Protein AF-A0A3Z7YPJ4-F1 (afdb_monomer_lite)

pLDDT: mean 75.41, std 12.66, range [37.34, 90.69]

Secondary structure (DSSP, 8-state):
-----------EEEEEE-S---EE-PPTT-TTTS-GGGTS-EE------EEEEEESPTT-EETTEEEEEEE-SGGGTSPPEEEEEEETTTTEEEEE-SHHHHHHHHHHHHHT--

Radius of gyration: 23.49 Å; chains: 1; bounding box: 68×31×66 Å

Organism: Salmonella enterica I (NCBI:txid59201)

Structure (mmCIF, N/CA/C/O backbone):
data_AF-A0A3Z7YPJ4-F1
#
_entry.id   AF-A0A3Z7YPJ4-F1
#
loop_
_atom_site.group_PDB
_atom_site.id
_atom_site.type_symbol
_atom_site.label_atom_id
_atom_site.label_alt_id
_atom_site.label_comp_id
_atom_site.label_asym_id
_atom_site.label_entity_id
_atom_site.label_seq_id
_atom_site.pdbx_PDB_ins_code
_atom_site.Cartn_x
_atom_site.Cartn_y
_atom_site.Cartn_z
_atom_site.occupancy
_atom_site.B_iso_or_equiv
_atom_site.auth_seq_id
_atom_site.auth_comp_id
_atom_site.auth_asym_id
_atom_site.auth_atom_id
_atom_site.pdbx_PDB_model_num
ATOM 1 N N . MET A 1 1 ? -38.277 8.072 4.740 1.00 38.81 1 MET A N 1
ATOM 2 C CA . MET A 1 1 ? -37.003 7.320 4.822 1.00 38.81 1 MET A CA 1
ATOM 3 C C . MET A 1 1 ? -35.884 8.181 4.244 1.00 38.81 1 MET A C 1
ATOM 5 O O . MET A 1 1 ? -35.863 8.383 3.038 1.00 38.81 1 MET A O 1
ATOM 9 N N . LEU A 1 2 ? -34.998 8.749 5.074 1.00 37.66 2 LEU A N 1
ATOM 10 C CA . LEU A 1 2 ? -33.830 9.485 4.570 1.00 37.66 2 LEU A CA 1
ATOM 11 C C . LEU A 1 2 ? -32.809 8.486 4.014 1.00 37.66 2 LEU A C 1
ATOM 13 O O . LEU A 1 2 ? -32.194 7.735 4.773 1.00 37.66 2 LEU A O 1
ATOM 17 N N . GLN A 1 3 ? -32.608 8.484 2.695 1.00 41.84 3 GLN A N 1
ATOM 18 C CA . GLN A 1 3 ? -31.466 7.799 2.101 1.00 41.84 3 GLN A CA 1
ATOM 19 C C . GLN A 1 3 ? -30.188 8.511 2.554 1.00 41.84 3 GLN A C 1
ATOM 21 O O . GLN A 1 3 ? -29.907 9.643 2.162 1.00 41.84 3 GLN A O 1
ATOM 26 N N . LYS A 1 4 ? -29.416 7.844 3.414 1.00 42.94 4 LYS A N 1
ATOM 27 C CA . LYS A 1 4 ? -28.087 8.287 3.831 1.00 42.94 4 LYS A CA 1
ATOM 28 C C . LYS A 1 4 ? -27.198 8.310 2.584 1.00 42.94 4 LYS A C 1
ATOM 30 O O . LYS A 1 4 ? -26.777 7.253 2.117 1.00 42.94 4 LYS A O 1
ATOM 35 N N . LYS A 1 5 ? -26.953 9.500 2.022 1.00 37.34 5 LYS A N 1
ATOM 36 C CA . LYS A 1 5 ? -26.002 9.719 0.919 1.00 37.34 5 LYS A CA 1
ATOM 37 C C . LYS A 1 5 ? -24.679 9.043 1.302 1.00 37.34 5 LYS A C 1
ATOM 39 O O . LYS A 1 5 ? -24.025 9.456 2.258 1.00 37.34 5 LYS A O 1
ATOM 44 N N . ARG A 1 6 ? -24.311 7.959 0.612 1.00 43.66 6 ARG A N 1
ATOM 45 C CA . ARG A 1 6 ? -22.985 7.345 0.751 1.00 43.66 6 ARG A CA 1
ATOM 46 C C . ARG A 1 6 ? -21.990 8.360 0.201 1.00 43.66 6 ARG A C 1
ATOM 48 O O . ARG A 1 6 ? -22.041 8.658 -0.989 1.00 43.66 6 ARG A O 1
ATOM 55 N N . ASN A 1 7 ? -21.116 8.897 1.052 1.00 51.66 7 ASN A N 1
ATOM 56 C CA . ASN A 1 7 ? -19.973 9.664 0.565 1.00 51.66 7 ASN A CA 1
ATOM 57 C C . ASN A 1 7 ? -19.220 8.792 -0.451 1.00 51.66 7 ASN A C 1
ATOM 59 O O . ASN A 1 7 ? -18.968 7.618 -0.148 1.00 51.66 7 ASN A O 1
ATOM 63 N N . PRO A 1 8 ? -18.904 9.311 -1.650 1.00 53.16 8 PRO A N 1
ATOM 64 C CA . PRO A 1 8 ? -18.125 8.556 -2.612 1.00 53.16 8 PRO A CA 1
ATOM 65 C C . PRO A 1 8 ? -16.801 8.179 -1.950 1.00 53.16 8 PRO A C 1
ATOM 67 O O . PRO A 1 8 ? -16.136 9.008 -1.332 1.00 53.16 8 PRO A O 1
ATOM 70 N N . MET A 1 9 ? -16.465 6.894 -2.021 1.00 58.06 9 MET A N 1
ATOM 71 C CA . MET A 1 9 ? -15.198 6.375 -1.527 1.00 58.06 9 MET A CA 1
ATOM 72 C C . MET A 1 9 ? -14.081 7.095 -2.286 1.00 58.06 9 MET A C 1
ATOM 74 O O . MET A 1 9 ? -13.935 6.908 -3.494 1.00 58.06 9 MET A O 1
ATOM 78 N N . VAL A 1 10 ? -13.354 7.972 -1.591 1.00 62.97 10 VAL A N 1
ATOM 79 C CA . VAL A 1 10 ? -12.254 8.746 -2.170 1.00 62.97 10 VAL A CA 1
ATOM 80 C C . VAL A 1 10 ? -11.163 7.758 -2.561 1.00 62.97 10 VAL A C 1
ATOM 82 O O . VAL A 1 10 ? -10.523 7.166 -1.694 1.00 62.97 10 VAL A O 1
ATOM 85 N N . LYS A 1 11 ? -10.991 7.543 -3.867 1.00 66.69 11 LYS A N 1
ATOM 86 C CA . LYS A 1 11 ? -9.904 6.719 -4.399 1.00 66.69 11 LYS A CA 1
ATOM 87 C C . LYS A 1 11 ? -8.592 7.460 -4.172 1.00 66.69 11 LYS A C 1
ATOM 89 O O . LYS A 1 11 ? -8.478 8.620 -4.566 1.00 66.69 11 LYS A O 1
ATOM 94 N N . LYS A 1 12 ? -7.621 6.797 -3.550 1.00 72.19 12 LYS A N 1
ATOM 95 C CA . LYS A 1 12 ? -6.264 7.325 -3.400 1.00 72.19 12 LYS A CA 1
ATOM 96 C C . LYS A 1 12 ? -5.319 6.507 -4.267 1.00 72.19 12 LYS A C 1
ATOM 98 O O . LYS A 1 12 ? -5.365 5.279 -4.248 1.00 72.19 12 LYS A O 1
ATOM 103 N N . PH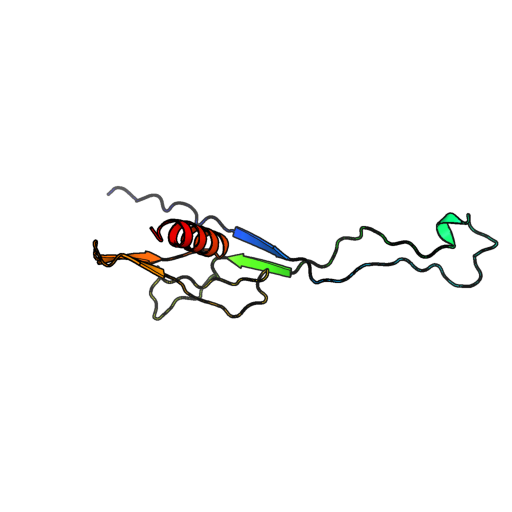E A 1 13 ? -4.491 7.214 -5.025 1.00 73.38 13 PHE A N 1
ATOM 104 C CA . PHE A 1 13 ? -3.407 6.635 -5.802 1.00 73.38 13 PHE A CA 1
ATOM 105 C C . PHE A 1 13 ? -2.095 6.957 -5.104 1.00 73.38 13 PHE A C 1
ATOM 107 O O . PHE A 1 13 ? -1.898 8.094 -4.671 1.00 73.38 13 PHE A O 1
ATOM 114 N N . ASN A 1 14 ? -1.223 5.961 -4.998 1.00 71.06 14 ASN A N 1
ATOM 115 C CA . ASN A 1 14 ? 0.148 6.157 -4.552 1.00 71.06 14 ASN A CA 1
ATOM 116 C C . ASN A 1 14 ? 1.094 5.883 -5.726 1.00 71.06 14 ASN A C 1
ATOM 118 O O . ASN A 1 14 ? 0.939 4.865 -6.404 1.00 71.06 14 ASN A O 1
ATOM 122 N N . PHE A 1 15 ? 2.023 6.808 -5.965 1.00 72.75 15 PHE A N 1
ATOM 123 C CA . PHE A 1 15 ? 2.999 6.755 -7.050 1.00 72.75 15 PHE A CA 1
ATOM 124 C C . PHE A 1 15 ? 4.378 6.532 -6.467 1.00 72.75 15 PHE A C 1
ATOM 126 O O . PHE A 1 15 ? 4.837 7.336 -5.655 1.00 72.75 15 PHE A O 1
ATOM 133 N N . GLU A 1 16 ? 5.055 5.485 -6.925 1.00 75.56 16 GLU A N 1
ATOM 134 C CA . GLU A 1 16 ? 6.381 5.167 -6.419 1.00 75.56 16 GLU A CA 1
ATOM 135 C C . GLU A 1 16 ? 7.416 4.977 -7.506 1.00 75.56 16 GLU A C 1
ATOM 137 O O . GLU A 1 16 ? 7.188 4.340 -8.534 1.00 75.56 16 GLU A O 1
ATOM 142 N N . TYR A 1 17 ? 8.567 5.598 -7.269 1.00 73.88 17 TYR A N 1
ATOM 143 C CA . TYR A 1 17 ? 9.695 5.594 -8.178 1.00 73.88 17 TYR A CA 1
ATOM 144 C C . TYR A 1 17 ? 10.443 4.264 -8.078 1.00 73.88 17 TYR A C 1
ATOM 146 O O . TYR A 1 17 ? 11.001 3.945 -7.029 1.00 73.88 17 TYR A O 1
ATOM 154 N N . CYS A 1 18 ? 10.511 3.503 -9.172 1.00 72.62 18 CYS A N 1
ATOM 155 C CA . CYS A 1 18 ? 11.121 2.166 -9.166 1.00 72.62 18 CYS A CA 1
ATOM 156 C C . CYS A 1 18 ? 12.641 2.151 -9.429 1.00 72.62 18 CYS A C 1
ATOM 158 O O . CYS A 1 18 ? 13.179 1.124 -9.833 1.00 72.62 18 CYS A O 1
ATOM 160 N N . GLY A 1 19 ? 13.356 3.261 -9.214 1.00 70.12 19 GLY A N 1
ATOM 161 C CA . GLY A 1 19 ? 14.827 3.252 -9.167 1.00 70.12 19 GLY A CA 1
ATOM 162 C C . GLY A 1 19 ? 15.564 3.192 -10.510 1.00 70.12 19 GLY A C 1
ATOM 163 O O . GLY A 1 19 ? 16.778 3.012 -10.518 1.00 70.12 19 GLY A O 1
ATOM 164 N N . PHE A 1 20 ? 14.886 3.345 -11.644 1.00 70.75 20 PHE A N 1
ATOM 165 C CA . PHE A 1 20 ? 15.511 3.296 -12.972 1.00 70.75 20 PHE A CA 1
ATOM 166 C C . PHE A 1 20 ? 15.778 4.718 -13.495 1.00 70.75 20 PHE A C 1
ATOM 168 O O . PHE A 1 20 ? 15.019 5.656 -13.265 1.00 70.75 20 PHE A O 1
ATOM 175 N N . SER A 1 21 ? 16.863 4.873 -14.246 1.00 69.31 21 SER A N 1
ATOM 176 C CA . SER A 1 21 ? 17.194 6.110 -14.957 1.00 69.31 21 SER A CA 1
ATOM 177 C C . SER A 1 21 ? 17.247 5.819 -16.448 1.00 69.31 21 SER A C 1
ATOM 179 O O . SER A 1 21 ? 17.796 4.801 -16.871 1.00 69.31 21 SER A O 1
ATOM 181 N N . THR A 1 22 ? 16.637 6.695 -17.245 1.00 69.62 22 THR A N 1
ATOM 182 C CA . THR A 1 22 ? 16.631 6.546 -18.700 1.00 69.62 22 THR A CA 1
ATOM 183 C C . THR A 1 22 ? 17.777 7.358 -19.278 1.00 69.62 22 THR A C 1
ATOM 185 O O . THR A 1 22 ? 17.901 8.556 -19.022 1.00 69.62 22 THR A O 1
ATOM 188 N N . PHE A 1 23 ? 18.615 6.700 -20.072 1.00 73.19 23 PHE A N 1
ATOM 189 C CA . PHE A 1 23 ? 19.682 7.353 -20.814 1.00 73.19 23 PHE A CA 1
ATOM 190 C C . PHE A 1 23 ? 19.422 7.200 -22.303 1.00 73.19 23 PHE A C 1
ATOM 192 O O . PHE A 1 23 ? 19.069 6.114 -22.759 1.00 73.19 23 PHE A O 1
ATOM 199 N N . ILE A 1 24 ? 19.635 8.277 -23.051 1.00 74.69 24 ILE A N 1
ATOM 200 C CA . ILE A 1 24 ? 19.720 8.203 -24.506 1.00 74.69 24 ILE A CA 1
ATOM 201 C C . ILE A 1 24 ? 21.200 8.099 -24.856 1.00 74.69 24 ILE A C 1
ATOM 203 O O . ILE A 1 24 ? 21.989 8.983 -24.511 1.00 74.69 24 ILE A O 1
ATOM 207 N N . THR A 1 25 ? 21.563 7.000 -25.512 1.00 73.69 25 THR A N 1
ATOM 208 C CA . THR A 1 25 ? 22.897 6.790 -26.077 1.00 73.69 25 THR A CA 1
ATOM 209 C C . THR A 1 25 ? 22.784 6.898 -27.599 1.00 73.69 25 THR A C 1
ATOM 211 O O . THR A 1 25 ? 22.022 6.129 -28.190 1.00 73.69 25 THR A O 1
ATOM 214 N N . PRO A 1 26 ? 23.482 7.849 -28.233 1.00 69.75 26 PRO A N 1
ATOM 215 C CA . PRO A 1 26 ? 23.541 7.967 -29.691 1.00 69.75 26 PRO A CA 1
ATOM 216 C C . PRO A 1 26 ? 24.171 6.729 -30.345 1.00 69.75 26 PRO A C 1
ATOM 218 O O . PRO A 1 26 ? 24.917 5.994 -29.699 1.00 69.75 26 PRO A O 1
ATOM 221 N N . VAL A 1 27 ? 23.868 6.493 -31.626 1.00 73.44 27 VAL A N 1
ATOM 222 C CA . VAL A 1 27 ? 24.486 5.408 -32.409 1.00 73.44 27 VAL A CA 1
ATOM 223 C C . VAL A 1 27 ? 25.961 5.735 -32.640 1.00 73.44 27 VAL A C 1
ATOM 225 O O . VAL A 1 27 ? 26.274 6.836 -33.083 1.00 73.44 27 VAL A O 1
ATOM 228 N N . ASP A 1 28 ? 26.852 4.786 -32.359 1.00 69.38 28 ASP A N 1
ATOM 229 C CA . ASP A 1 28 ? 28.296 4.956 -32.552 1.00 69.38 28 ASP A CA 1
ATOM 230 C C . ASP A 1 28 ? 28.635 5.303 -34.020 1.00 69.38 28 ASP A C 1
ATOM 232 O O . ASP A 1 28 ? 28.026 4.772 -34.952 1.00 69.38 28 ASP A O 1
ATOM 236 N N . GLY A 1 29 ? 29.585 6.221 -34.228 1.00 70.50 29 GLY A N 1
ATOM 237 C CA . GLY A 1 29 ? 30.028 6.672 -35.556 1.00 70.50 29 GLY A CA 1
ATOM 238 C C . GLY A 1 29 ? 29.333 7.915 -36.137 1.00 70.50 29 GLY A C 1
ATOM 239 O O . GLY A 1 29 ? 29.661 8.316 -37.254 1.00 70.50 29 GLY A O 1
ATOM 240 N N . VAL A 1 30 ? 28.413 8.569 -35.413 1.00 70.38 30 VAL A N 1
ATOM 241 C CA . VAL A 1 30 ? 27.733 9.809 -35.875 1.00 70.38 30 VAL A CA 1
ATOM 242 C C . VAL A 1 30 ? 28.338 11.107 -35.321 1.00 70.38 30 VAL A C 1
ATOM 244 O O . VAL A 1 30 ? 27.857 12.201 -35.629 1.00 70.38 30 VAL A O 1
ATOM 247 N N . ASP A 1 31 ? 29.415 11.005 -34.541 1.00 67.38 31 ASP A N 1
ATOM 248 C CA . ASP A 1 31 ? 30.006 12.108 -33.767 1.00 67.38 31 ASP A CA 1
ATOM 249 C C . ASP A 1 31 ? 30.585 13.252 -34.612 1.00 67.38 31 ASP A C 1
ATOM 251 O O . ASP A 1 31 ? 30.790 14.357 -34.112 1.00 67.38 31 ASP A O 1
ATOM 255 N N . GLY A 1 32 ? 30.828 13.001 -35.902 1.00 69.69 32 GLY A N 1
ATOM 256 C CA . GLY A 1 32 ? 31.267 14.009 -36.873 1.00 69.69 32 GLY A CA 1
ATOM 257 C C . GLY A 1 32 ? 30.144 14.629 -37.713 1.00 69.69 32 GLY A C 1
ATOM 258 O O . GLY A 1 32 ? 30.400 15.585 -38.439 1.00 69.69 32 GLY A O 1
ATOM 259 N N . ILE A 1 33 ? 28.923 14.086 -37.647 1.00 78.38 33 ILE A N 1
ATOM 260 C CA . ILE A 1 33 ? 27.784 14.496 -38.490 1.00 78.38 33 ILE A CA 1
ATOM 261 C C . ILE A 1 33 ? 26.810 15.373 -37.699 1.00 78.38 33 ILE A C 1
ATOM 263 O O . ILE A 1 33 ? 26.238 16.320 -38.239 1.00 78.38 33 ILE A O 1
ATOM 267 N N . LEU A 1 34 ? 26.612 15.065 -36.417 1.00 73.62 34 LEU A N 1
ATOM 268 C CA . LEU A 1 34 ? 25.667 15.767 -35.556 1.00 73.62 34 LEU A CA 1
ATOM 269 C C . LEU A 1 34 ? 26.383 16.719 -34.592 1.00 73.62 34 LEU A C 1
ATOM 271 O O . LEU A 1 34 ? 27.561 16.566 -34.279 1.00 73.62 34 LEU A O 1
ATOM 275 N N . ALA A 1 35 ? 25.658 17.729 -34.101 1.00 74.12 35 ALA A N 1
ATOM 276 C CA . ALA A 1 35 ? 26.185 18.621 -33.073 1.00 74.12 35 ALA A CA 1
ATOM 277 C C . ALA A 1 35 ? 26.595 17.812 -31.831 1.00 74.12 35 ALA A C 1
ATOM 279 O O . ALA A 1 35 ? 25.871 16.901 -31.447 1.00 74.12 35 ALA A O 1
ATOM 280 N N . LYS A 1 36 ? 27.682 18.204 -31.143 1.00 71.19 36 LYS A N 1
ATOM 281 C CA . LYS A 1 36 ? 28.218 17.505 -29.950 1.00 71.19 36 LYS A CA 1
ATOM 282 C C . LYS A 1 36 ? 27.174 17.190 -28.876 1.00 71.19 36 LYS A C 1
ATOM 284 O O . LYS A 1 36 ? 27.337 16.244 -28.111 1.00 71.19 36 LYS A O 1
ATOM 289 N N . TRP A 1 37 ? 26.108 17.987 -28.796 1.00 69.44 37 TRP A N 1
ATOM 290 C CA . TRP A 1 37 ? 24.981 17.688 -27.921 1.00 69.44 37 TRP A CA 1
ATOM 291 C C . TRP A 1 37 ? 24.324 16.348 -28.280 1.00 69.44 37 TRP A C 1
ATOM 293 O O . TRP A 1 37 ? 24.044 15.576 -27.392 1.00 69.44 37 TRP A O 1
ATOM 303 N N . PHE A 1 38 ? 24.168 15.976 -29.543 1.00 67.75 38 PHE A N 1
ATOM 304 C CA . PHE A 1 38 ? 23.622 14.673 -29.938 1.00 67.75 38 PHE A CA 1
ATOM 305 C C . PHE A 1 38 ? 24.631 13.522 -29.913 1.00 67.75 38 PHE A C 1
ATOM 307 O O . PHE A 1 38 ? 24.230 12.400 -30.179 1.00 67.75 38 PHE A O 1
ATOM 314 N N . SER A 1 39 ? 25.904 13.782 -29.618 1.00 69.94 39 SER A N 1
ATOM 315 C CA . SER A 1 39 ? 26.979 12.773 -29.581 1.00 69.94 39 SER A CA 1
ATOM 316 C C . SER A 1 39 ? 27.257 12.248 -28.172 1.00 69.94 39 SER A C 1
ATOM 318 O O . SER A 1 39 ? 27.809 11.170 -27.987 1.00 69.94 39 SER A O 1
ATOM 320 N N . ASN A 1 40 ? 26.856 12.995 -27.144 1.00 74.31 40 ASN A N 1
ATOM 321 C CA . ASN A 1 40 ? 27.078 12.600 -25.758 1.00 74.31 40 ASN A CA 1
ATOM 322 C C . ASN A 1 40 ? 25.901 11.786 -25.208 1.00 74.31 40 ASN A C 1
ATOM 324 O O . ASN A 1 40 ? 24.748 11.991 -25.583 1.00 74.31 40 ASN A O 1
ATOM 328 N N . LYS A 1 41 ? 26.187 10.890 -24.258 1.00 77.31 41 LYS A N 1
ATOM 329 C CA . LYS A 1 41 ? 25.153 10.231 -23.453 1.00 77.31 41 LYS A CA 1
ATOM 330 C C . LYS A 1 41 ? 24.446 11.274 -22.589 1.00 77.31 41 LYS A C 1
ATOM 332 O O . LYS A 1 41 ? 25.096 11.939 -21.782 1.00 77.31 41 LYS A O 1
ATOM 337 N N . HIS A 1 42 ? 23.121 11.349 -22.689 1.00 75.88 42 HIS A N 1
ATOM 338 C CA . HIS A 1 42 ? 22.310 12.247 -21.860 1.00 75.88 42 HIS A CA 1
ATOM 339 C C . HIS A 1 42 ? 21.401 11.472 -20.932 1.00 75.88 42 HIS A C 1
ATOM 341 O O . HIS A 1 42 ? 20.747 10.507 -21.334 1.00 75.88 42 HIS A O 1
ATOM 347 N N . ASN A 1 43 ? 21.339 11.926 -19.682 1.00 73.69 43 ASN A N 1
ATOM 348 C CA . ASN A 1 43 ? 20.214 11.599 -18.823 1.00 73.69 43 ASN A CA 1
ATOM 349 C C . ASN A 1 43 ? 19.012 12.388 -19.342 1.00 73.69 43 ASN A C 1
ATOM 351 O O . ASN A 1 43 ? 19.081 13.611 -19.468 1.00 73.69 43 ASN A O 1
ATOM 355 N N . VAL A 1 44 ? 17.937 11.683 -19.674 1.00 69.38 44 VAL A N 1
ATOM 356 C CA . VAL A 1 44 ? 16.701 12.316 -20.118 1.00 69.38 44 VAL A CA 1
ATOM 357 C C . VAL A 1 44 ? 15.643 12.079 -19.062 1.00 69.38 44 VAL A C 1
ATOM 359 O O . VAL A 1 44 ? 15.436 10.951 -18.611 1.00 69.38 44 VAL A O 1
ATOM 362 N N . ILE A 1 45 ? 14.933 13.151 -18.710 1.00 65.19 45 ILE A N 1
ATOM 363 C CA . ILE A 1 45 ? 13.705 13.078 -17.920 1.00 65.19 45 ILE A CA 1
ATOM 364 C C . ILE A 1 45 ? 12.616 12.504 -18.838 1.00 65.19 45 ILE A C 1
ATOM 366 O O . ILE A 1 45 ? 11.785 13.220 -19.391 1.00 65.19 45 ILE A O 1
ATOM 370 N N . ALA A 1 46 ? 12.687 11.200 -19.084 1.00 64.94 46 ALA A N 1
ATOM 371 C CA . ALA A 1 46 ? 11.611 10.436 -19.696 1.00 64.94 46 ALA A CA 1
ATOM 372 C C . ALA A 1 46 ? 10.542 10.136 -18.629 1.00 64.94 46 ALA A C 1
ATOM 374 O O . ALA A 1 46 ? 10.869 10.172 -17.439 1.00 64.94 46 ALA A O 1
ATOM 375 N N . PRO A 1 47 ? 9.289 9.811 -19.010 1.00 62.81 47 PRO A N 1
ATOM 376 C CA . PRO A 1 47 ? 8.298 9.291 -18.077 1.00 62.81 47 PRO A CA 1
ATOM 377 C C . PRO A 1 47 ? 8.882 8.060 -17.395 1.00 62.81 47 PRO A C 1
ATOM 379 O O . PRO A 1 47 ? 9.010 6.987 -17.983 1.00 62.81 47 PRO A O 1
ATOM 382 N N . THR A 1 48 ? 9.327 8.248 -16.166 1.00 62.38 48 THR A N 1
ATOM 383 C CA . THR A 1 48 ? 9.959 7.205 -15.390 1.00 62.38 48 THR A CA 1
ATOM 384 C C . THR A 1 48 ? 8.887 6.148 -15.079 1.00 62.38 48 THR A C 1
ATOM 386 O O . THR A 1 48 ? 7.856 6.559 -14.556 1.00 62.38 48 THR A O 1
ATOM 389 N N . PRO A 1 49 ? 9.029 4.838 -15.394 1.00 70.50 49 PRO A N 1
ATOM 390 C CA . PRO A 1 49 ? 8.076 3.812 -14.959 1.00 70.50 49 PRO A CA 1
ATOM 391 C C . PRO A 1 49 ? 7.734 3.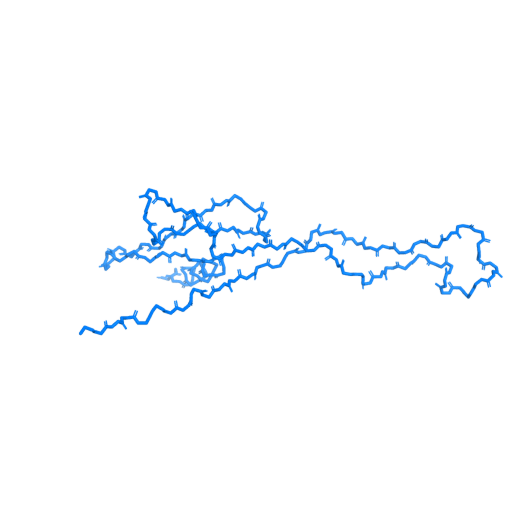895 -13.464 1.00 70.50 49 PRO A C 1
ATOM 393 O O . PRO A 1 49 ? 8.476 3.445 -12.608 1.00 70.50 49 PRO A O 1
ATOM 396 N N . TYR A 1 50 ? 6.594 4.481 -13.124 1.00 71.31 50 TYR A N 1
ATOM 397 C CA . TYR A 1 50 ? 6.094 4.471 -11.754 1.00 71.31 50 TYR A CA 1
ATOM 398 C C . TYR A 1 50 ? 5.254 3.216 -11.537 1.00 71.31 50 TYR A C 1
ATOM 400 O O . TYR A 1 50 ? 4.450 2.850 -12.399 1.00 71.31 50 TYR A O 1
ATOM 408 N N . THR A 1 51 ? 5.377 2.589 -10.370 1.00 71.38 51 THR A N 1
ATOM 409 C CA . THR A 1 51 ? 4.342 1.669 -9.894 1.00 71.38 51 THR A CA 1
ATOM 410 C C . THR A 1 51 ? 3.203 2.488 -9.306 1.00 71.38 51 THR A C 1
ATOM 412 O O . THR A 1 51 ? 3.424 3.464 -8.581 1.00 71.38 51 THR A O 1
ATOM 415 N N . PHE A 1 52 ? 1.972 2.114 -9.655 1.00 72.00 52 PHE A N 1
ATOM 416 C CA . PHE A 1 52 ? 0.773 2.745 -9.124 1.00 72.00 52 PHE A CA 1
ATOM 417 C C . PHE A 1 52 ? -0.112 1.710 -8.436 1.00 72.00 52 PHE A C 1
ATOM 419 O O . PHE A 1 52 ? -0.428 0.654 -8.984 1.00 72.00 52 PHE A O 1
ATOM 426 N N . GLY A 1 53 ? -0.534 2.052 -7.222 1.00 76.00 53 GLY A N 1
ATOM 427 C CA . GLY A 1 53 ? -1.441 1.251 -6.412 1.00 76.00 53 GLY A CA 1
ATOM 428 C C . GLY A 1 53 ? -2.726 2.018 -6.160 1.00 76.00 53 GLY A C 1
ATOM 429 O O . GLY A 1 53 ? -2.696 3.238 -5.976 1.00 76.00 53 GLY A O 1
ATOM 430 N N . GLN A 1 54 ? -3.855 1.310 -6.156 1.00 80.31 54 GLN A N 1
ATOM 431 C CA . GLN A 1 54 ? -5.147 1.882 -5.797 1.00 80.31 54 GLN A CA 1
ATOM 432 C C . GLN A 1 54 ? -5.577 1.380 -4.419 1.00 80.31 54 GLN A C 1
ATOM 434 O O . GLN A 1 54 ? -5.842 0.190 -4.247 1.00 80.31 54 GLN A O 1
ATOM 439 N N . ASP A 1 55 ? -5.746 2.317 -3.486 1.00 84.56 55 ASP A N 1
ATOM 440 C CA . ASP A 1 55 ? -6.280 2.042 -2.156 1.00 84.56 55 ASP A CA 1
ATOM 441 C C . ASP A 1 55 ? -7.719 2.569 -1.995 1.00 84.56 55 ASP A C 1
ATOM 443 O O . ASP A 1 55 ? -8.047 3.668 -2.472 1.00 84.56 55 ASP A O 1
ATOM 447 N N . PRO A 1 56 ? -8.583 1.837 -1.268 1.00 85.12 56 PRO A N 1
ATOM 448 C CA . PRO A 1 56 ? -8.411 0.436 -0.862 1.00 85.12 56 PRO A CA 1
ATOM 449 C C . PRO A 1 56 ? -8.576 -0.534 -2.049 1.00 85.12 56 PRO A C 1
ATOM 451 O O . PRO A 1 56 ? -9.256 -0.206 -3.028 1.00 85.12 56 PRO A O 1
ATOM 454 N N . ILE A 1 57 ? -8.035 -1.755 -1.932 1.00 86.12 57 ILE A N 1
ATOM 455 C CA . ILE A 1 57 ? -8.169 -2.801 -2.960 1.00 86.12 57 ILE A CA 1
ATOM 456 C C . ILE A 1 57 ? -9.661 -3.115 -3.175 1.00 86.12 57 ILE A C 1
ATOM 458 O O . ILE A 1 57 ? -10.360 -3.508 -2.229 1.00 86.12 57 ILE A O 1
ATOM 462 N N . PRO A 1 58 ? -10.191 -2.954 -4.399 1.00 82.06 58 PRO A N 1
ATOM 463 C CA . PRO A 1 58 ? -11.604 -3.176 -4.664 1.00 82.06 58 PRO A CA 1
ATOM 464 C C . PRO A 1 58 ? -11.960 -4.667 -4.580 1.00 82.06 58 PRO A C 1
ATOM 466 O O . PRO A 1 58 ? -11.199 -5.534 -4.990 1.00 82.06 58 PRO A O 1
ATOM 469 N N . GLY A 1 59 ? -13.151 -4.974 -4.060 1.00 82.81 59 GLY A N 1
ATOM 470 C CA . GLY A 1 59 ? -13.703 -6.337 -4.056 1.00 82.81 59 GLY A CA 1
ATOM 471 C C . GLY A 1 59 ? -13.149 -7.293 -2.990 1.00 82.81 59 GLY A C 1
ATOM 472 O O . GLY A 1 59 ? -13.770 -8.323 -2.742 1.00 82.81 59 GLY A O 1
ATOM 473 N N . VAL A 1 60 ? -12.063 -6.945 -2.295 1.00 83.50 60 VAL A N 1
ATOM 474 C CA . VAL A 1 60 ? -11.461 -7.785 -1.245 1.00 83.50 60 VAL A CA 1
ATOM 475 C C . VAL A 1 60 ? -11.945 -7.340 0.138 1.00 83.50 60 VAL A C 1
ATOM 477 O O . VAL A 1 60 ? -11.840 -6.167 0.494 1.00 83.50 60 VAL A O 1
ATOM 480 N N . ASN A 1 61 ? -12.490 -8.267 0.934 1.00 82.12 61 ASN A N 1
ATOM 481 C CA . ASN A 1 61 ? -12.912 -8.004 2.315 1.00 82.12 61 ASN A CA 1
ATOM 482 C C . ASN A 1 61 ? -12.601 -9.210 3.213 1.00 82.12 61 ASN A C 1
ATOM 484 O O . ASN A 1 61 ? -12.746 -10.357 2.790 1.00 82.12 61 ASN A O 1
ATOM 488 N N . LEU A 1 62 ? -12.254 -8.956 4.475 1.00 82.44 62 LEU A N 1
ATOM 489 C CA . LEU A 1 62 ? -12.002 -10.008 5.461 1.00 82.44 62 LEU A CA 1
ATOM 490 C C . LEU A 1 62 ? -13.338 -10.590 5.949 1.00 82.44 62 LEU A C 1
ATOM 492 O O . LEU A 1 62 ? -14.139 -9.863 6.530 1.00 82.44 62 LEU A O 1
ATOM 496 N N . TYR A 1 63 ? -13.606 -11.875 5.697 1.00 84.69 63 TYR A N 1
ATOM 497 C CA . TYR A 1 63 ? -14.833 -12.570 6.133 1.00 84.69 63 TYR A CA 1
ATOM 498 C C . TYR A 1 63 ? -16.140 -11.804 5.844 1.00 84.69 63 TYR A C 1
ATOM 500 O O . TYR A 1 63 ? -17.024 -11.710 6.691 1.00 84.69 63 TYR A O 1
ATOM 508 N N . ARG A 1 64 ? -16.267 -11.211 4.647 1.00 80.31 64 ARG A N 1
ATOM 509 C CA . ARG A 1 64 ? -17.414 -10.367 4.235 1.00 80.31 64 ARG A CA 1
ATOM 510 C C . ARG A 1 64 ? -17.615 -9.082 5.060 1.00 80.31 64 ARG A C 1
ATOM 512 O O . ARG A 1 64 ? -18.577 -8.355 4.815 1.00 80.31 64 ARG A O 1
ATOM 519 N N . ASN A 1 65 ? -16.712 -8.738 5.979 1.00 84.31 65 ASN A N 1
ATOM 520 C CA . ASN A 1 65 ? -16.754 -7.466 6.692 1.00 84.31 65 ASN A CA 1
ATOM 521 C C . ASN A 1 65 ? -16.380 -6.321 5.742 1.00 84.31 65 ASN A C 1
ATOM 523 O O . ASN A 1 65 ? -15.207 -6.056 5.489 1.00 84.31 65 ASN A O 1
ATOM 527 N N . THR A 1 66 ? -17.383 -5.587 5.261 1.00 81.69 66 THR A N 1
ATOM 528 C CA . THR A 1 66 ? -17.186 -4.478 4.316 1.00 81.69 66 THR A CA 1
ATOM 529 C C . THR A 1 66 ? -16.434 -3.283 4.901 1.00 81.69 66 THR A C 1
ATOM 531 O O . THR A 1 66 ? -16.106 -2.367 4.148 1.00 81.69 66 THR A O 1
ATOM 534 N N . LYS A 1 67 ? -16.210 -3.246 6.222 1.00 84.38 67 LYS A N 1
ATOM 535 C CA . LYS A 1 67 ? -15.429 -2.203 6.904 1.00 84.38 67 LYS A CA 1
ATOM 536 C C . LYS A 1 67 ? -13.932 -2.524 6.919 1.00 84.38 67 LYS A C 1
ATOM 538 O O . LYS A 1 67 ? -13.131 -1.599 6.916 1.00 84.38 67 LYS A O 1
ATOM 543 N N . ALA A 1 68 ? -13.563 -3.806 6.890 1.00 86.12 68 ALA A N 1
ATOM 544 C CA . ALA A 1 68 ? -12.176 -4.245 6.789 1.00 86.12 68 ALA A CA 1
ATOM 545 C C . ALA A 1 68 ? -11.705 -4.123 5.338 1.00 86.12 68 ALA A C 1
ATOM 547 O O . ALA A 1 68 ? -12.090 -4.915 4.476 1.00 86.12 68 ALA A O 1
ATOM 548 N N . LYS A 1 69 ? -10.902 -3.091 5.077 1.00 88.00 69 LYS A N 1
ATOM 549 C CA . LYS A 1 69 ? -10.328 -2.806 3.766 1.00 88.00 69 LYS A CA 1
ATOM 550 C C . LYS A 1 69 ? -8.866 -3.207 3.734 1.00 88.00 69 LYS A C 1
ATOM 552 O O . LYS A 1 69 ? -8.135 -2.940 4.681 1.00 88.00 69 LYS A O 1
ATOM 557 N N . PHE A 1 70 ? -8.478 -3.849 2.640 1.00 88.56 70 PHE A N 1
ATOM 558 C CA . PHE A 1 70 ? -7.083 -4.128 2.348 1.00 88.56 70 PHE A CA 1
ATOM 559 C C . PHE A 1 70 ? -6.488 -2.949 1.592 1.00 88.56 70 PHE A C 1
ATOM 561 O O . PHE A 1 70 ? -7.141 -2.379 0.715 1.00 88.56 70 PHE A O 1
ATOM 568 N N . VAL A 1 71 ? -5.263 -2.603 1.952 1.00 88.44 71 VAL A N 1
ATOM 569 C CA . VAL 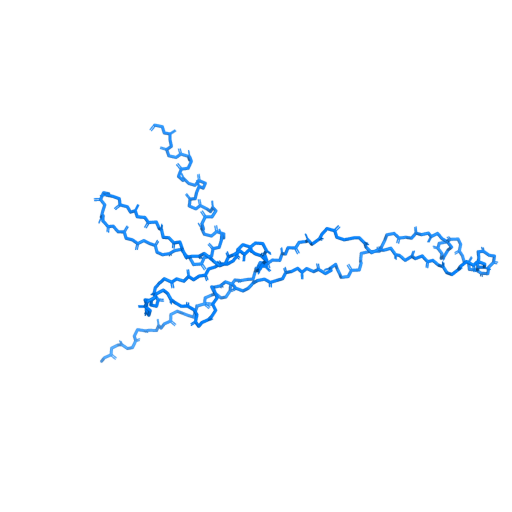A 1 71 ? -4.460 -1.549 1.336 1.00 88.44 71 VAL A CA 1
ATOM 570 C C . VAL A 1 71 ? -3.089 -2.109 0.987 1.00 88.44 71 VAL A C 1
ATOM 572 O O . VAL A 1 71 ? -2.654 -3.102 1.582 1.00 88.44 71 VAL A O 1
ATOM 575 N N . MET A 1 72 ? -2.420 -1.488 0.022 1.00 86.38 72 MET A N 1
ATOM 576 C CA . MET A 1 72 ? -1.055 -1.838 -0.362 1.00 86.38 72 MET A CA 1
ATOM 577 C C . MET A 1 72 ? -0.169 -0.605 -0.282 1.00 86.38 72 MET A C 1
ATOM 579 O O . MET A 1 72 ? -0.435 0.420 -0.907 1.00 86.38 72 MET A O 1
ATOM 583 N N . ALA A 1 73 ? 0.927 -0.739 0.450 1.00 81.88 73 ALA A N 1
ATOM 584 C CA . ALA A 1 73 ? 2.037 0.182 0.359 1.00 81.88 73 ALA A CA 1
ATOM 585 C C . ALA A 1 73 ? 2.765 -0.005 -0.981 1.00 81.88 73 ALA A C 1
ATOM 587 O O . ALA A 1 73 ? 2.448 -0.856 -1.822 1.00 81.88 73 ALA A O 1
ATOM 588 N N . ASN A 1 74 ? 3.795 0.795 -1.162 1.00 79.12 74 ASN A N 1
ATOM 589 C CA . ASN A 1 74 ? 4.740 0.662 -2.243 1.00 79.12 74 ASN A CA 1
ATOM 590 C C . ASN A 1 74 ? 4.175 0.849 -3.665 1.00 79.12 74 ASN A C 1
ATOM 592 O O . ASN A 1 74 ? 4.505 0.092 -4.581 1.00 79.12 74 ASN A O 1
ATOM 596 N N . GLY A 1 75 ? 3.213 1.765 -3.836 1.00 74.50 75 GLY A N 1
ATOM 597 C CA . GLY A 1 75 ? 2.487 1.918 -5.102 1.00 74.50 75 GLY A CA 1
ATOM 598 C C . GLY A 1 75 ? 1.860 0.604 -5.592 1.00 74.50 75 GLY A C 1
ATOM 599 O O . GLY A 1 75 ? 1.876 0.329 -6.786 1.00 74.50 75 GLY A O 1
ATOM 600 N N . GLY A 1 76 ? 1.354 -0.236 -4.680 1.00 81.69 76 GLY A N 1
ATOM 601 C CA . GLY A 1 76 ? 0.726 -1.519 -5.014 1.00 81.69 76 GLY A CA 1
ATOM 602 C C . GLY A 1 76 ? 1.670 -2.722 -5.073 1.00 81.69 76 GLY A C 1
ATOM 603 O O . GLY A 1 76 ? 1.220 -3.813 -5.405 1.00 81.69 76 GLY A O 1
ATOM 604 N N . ASN A 1 77 ? 2.952 -2.547 -4.746 1.00 81.50 77 ASN A N 1
ATOM 605 C CA . ASN A 1 77 ? 3.951 -3.618 -4.807 1.00 81.50 77 ASN A CA 1
ATOM 606 C C . ASN A 1 77 ? 4.155 -4.359 -3.468 1.00 81.50 77 ASN A C 1
ATOM 608 O O . ASN A 1 77 ? 4.935 -5.307 -3.392 1.00 81.50 77 ASN A O 1
ATOM 612 N N . SER A 1 78 ? 3.506 -3.924 -2.383 1.00 83.69 78 SER A N 1
ATOM 613 C CA . SER A 1 78 ? 3.569 -4.620 -1.094 1.00 83.69 78 SER A CA 1
ATOM 614 C C . SER A 1 78 ? 2.513 -5.721 -0.971 1.00 83.69 78 SER A C 1
ATOM 616 O O . SER A 1 78 ? 1.536 -5.772 -1.714 1.00 83.69 78 SER A O 1
ATOM 618 N N . LEU A 1 79 ? 2.644 -6.558 0.062 1.00 87.38 79 LEU A N 1
ATOM 619 C CA . LEU A 1 79 ? 1.575 -7.477 0.447 1.00 87.38 79 LEU A CA 1
ATOM 620 C C . LEU A 1 79 ? 0.318 -6.691 0.874 1.00 87.38 79 LEU A C 1
ATOM 622 O O . LEU A 1 79 ? 0.447 -5.722 1.632 1.00 87.38 79 LEU A O 1
ATOM 626 N N . PRO A 1 80 ? -0.888 -7.101 0.437 1.00 88.50 80 PRO A N 1
ATOM 627 C CA . PRO A 1 80 ? -2.144 -6.553 0.932 1.00 88.50 80 PRO A CA 1
ATOM 628 C C . PRO A 1 80 ? -2.266 -6.690 2.448 1.00 88.50 80 PRO A C 1
ATOM 630 O O . PRO A 1 80 ? -2.162 -7.791 2.990 1.00 88.50 80 PRO A O 1
ATOM 633 N N . CYS A 1 81 ? -2.566 -5.589 3.131 1.00 88.19 81 CYS A N 1
ATOM 634 C CA . CYS A 1 81 ? -2.754 -5.575 4.577 1.00 88.19 81 CYS A CA 1
ATOM 635 C C . CYS A 1 81 ? -4.067 -4.882 4.945 1.00 88.19 81 CYS A C 1
ATOM 637 O O . CYS A 1 81 ? -4.406 -3.842 4.385 1.00 88.19 81 CYS A O 1
ATOM 639 N N . ALA A 1 82 ? -4.813 -5.452 5.892 1.00 89.69 82 ALA A N 1
ATOM 640 C CA . ALA A 1 82 ? -5.959 -4.796 6.509 1.00 89.69 82 ALA A CA 1
ATOM 641 C C . ALA A 1 82 ? -5.559 -4.313 7.902 1.00 89.69 82 ALA A C 1
ATOM 643 O O . ALA A 1 82 ? -5.050 -5.085 8.712 1.00 89.69 82 ALA A O 1
ATOM 644 N N . MET A 1 83 ? -5.799 -3.035 8.184 1.00 89.75 83 MET A N 1
ATOM 645 C CA . MET A 1 83 ? -5.336 -2.392 9.411 1.00 89.75 83 MET A CA 1
ATOM 646 C C . MET A 1 83 ? -6.494 -1.736 10.161 1.00 89.75 83 MET A C 1
ATOM 648 O O . MET A 1 83 ? -7.448 -1.225 9.570 1.00 89.75 83 MET A O 1
ATOM 652 N N . ALA A 1 84 ? -6.401 -1.733 11.488 1.00 90.31 84 ALA A N 1
ATOM 653 C CA . ALA A 1 84 ? -7.345 -1.048 12.356 1.00 90.31 84 ALA A CA 1
ATOM 654 C C . ALA A 1 84 ? -6.635 -0.498 13.596 1.00 90.31 84 ALA A C 1
ATOM 656 O O . ALA A 1 84 ? -5.693 -1.099 14.110 1.00 90.31 84 ALA A O 1
ATOM 657 N N . LYS A 1 85 ? -7.125 0.634 14.096 1.00 89.50 85 LYS A N 1
ATOM 658 C CA . LYS A 1 85 ? -6.746 1.214 15.383 1.00 89.50 85 LYS A CA 1
ATOM 659 C C . LYS A 1 85 ? -7.810 0.862 16.415 1.00 89.50 85 LYS A C 1
ATOM 661 O O . LYS A 1 85 ? -8.992 1.134 16.202 1.00 89.50 85 LYS A O 1
ATOM 666 N N . TYR A 1 86 ? -7.379 0.309 17.542 1.00 89.19 86 TYR A N 1
ATOM 667 C CA . TYR A 1 86 ? -8.232 0.066 18.700 1.00 89.19 86 TYR A CA 1
ATOM 668 C C . TYR A 1 86 ? -7.950 1.092 19.799 1.00 89.19 86 TYR A C 1
ATOM 670 O O . TYR A 1 86 ? -6.796 1.332 20.152 1.00 89.19 86 TYR A O 1
ATOM 678 N N . ASN A 1 87 ? -9.002 1.697 20.349 1.00 86.88 87 ASN A N 1
ATOM 679 C CA . ASN A 1 87 ? -8.911 2.551 21.527 1.00 86.88 87 ASN A CA 1
ATOM 680 C C . ASN A 1 87 ? -9.401 1.783 22.760 1.00 86.88 87 ASN A C 1
ATOM 682 O O . ASN A 1 87 ? -10.600 1.589 22.933 1.00 86.88 87 ASN A O 1
ATOM 686 N N . ALA A 1 88 ? -8.479 1.404 23.647 1.00 87.75 88 ALA A N 1
ATOM 687 C CA . ALA A 1 88 ? -8.803 0.636 24.850 1.00 87.75 88 ALA A CA 1
ATOM 688 C C . ALA A 1 88 ? -9.678 1.392 25.867 1.00 87.75 88 ALA A C 1
ATOM 690 O O . ALA A 1 88 ? -10.405 0.755 26.620 1.00 87.75 88 ALA A O 1
ATOM 691 N N . LYS A 1 89 ? -9.640 2.734 25.891 1.00 88.81 89 LYS A N 1
ATOM 692 C CA . LYS A 1 89 ? -10.440 3.543 26.829 1.00 88.81 89 LYS A CA 1
ATOM 693 C C . LYS A 1 89 ? -11.902 3.653 26.399 1.00 88.81 89 LYS A C 1
ATOM 695 O O . LYS A 1 89 ? -12.784 3.685 27.245 1.00 88.81 89 LYS A O 1
ATOM 700 N N . THR A 1 90 ? -12.152 3.747 25.093 1.00 90.69 90 THR A N 1
ATOM 701 C CA . THR A 1 90 ? -13.506 3.935 24.540 1.00 90.69 90 THR A CA 1
ATOM 702 C C . THR A 1 90 ? -14.092 2.668 23.918 1.00 90.69 90 THR A C 1
ATOM 704 O O . THR A 1 90 ? -15.254 2.672 23.523 1.00 90.69 90 THR A O 1
ATOM 707 N N . GLY A 1 91 ? -13.296 1.604 23.771 1.00 89.88 91 GLY A N 1
ATOM 708 C CA . GLY A 1 91 ? -13.674 0.375 23.068 1.00 89.88 91 GLY A CA 1
ATOM 709 C C . GLY A 1 91 ? -13.852 0.546 21.553 1.00 89.88 91 GLY A C 1
ATOM 710 O O . GLY A 1 91 ? -14.370 -0.349 20.887 1.00 89.88 91 GLY A O 1
ATOM 711 N N . GLN A 1 92 ? -13.470 1.694 20.982 1.00 89.06 92 GLN A N 1
ATOM 712 C CA . GLN A 1 92 ? -13.721 1.996 19.571 1.00 89.06 92 GLN A CA 1
ATOM 713 C C . GLN A 1 92 ? -12.684 1.356 18.639 1.00 89.06 92 GLN A C 1
ATOM 715 O O . GLN A 1 92 ? -11.478 1.441 18.877 1.00 89.06 92 GLN A O 1
ATOM 720 N N . PHE A 1 93 ? -13.173 0.797 17.527 1.00 87.69 93 PHE A N 1
ATOM 721 C CA . PHE A 1 93 ? -12.374 0.309 16.401 1.00 87.69 93 PHE A CA 1
ATOM 722 C C . PHE A 1 93 ? -12.502 1.238 15.194 1.00 87.69 93 PHE A C 1
ATOM 724 O O . PHE A 1 93 ? -13.590 1.407 14.636 1.00 87.69 93 PHE A O 1
ATOM 731 N N 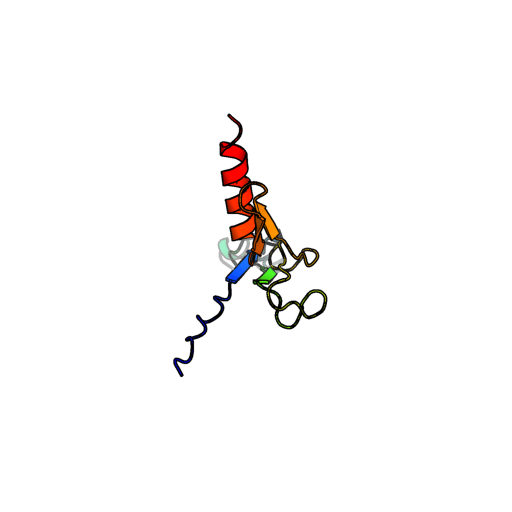. ILE A 1 94 ? -11.377 1.790 14.752 1.00 87.94 94 ILE A N 1
ATOM 732 C CA . ILE A 1 94 ? -11.282 2.637 13.562 1.00 87.94 94 ILE A CA 1
ATOM 733 C C . ILE A 1 94 ? -10.546 1.837 12.489 1.00 87.94 94 ILE A C 1
ATOM 735 O O . ILE A 1 94 ? -9.404 1.433 12.694 1.00 87.94 94 ILE A O 1
ATOM 739 N N . HIS A 1 95 ? -11.207 1.572 11.364 1.00 88.50 95 HIS A N 1
ATOM 740 C CA . HIS A 1 95 ? -10.593 0.861 10.242 1.00 88.50 95 HIS A CA 1
ATOM 741 C C . HIS A 1 95 ? -9.773 1.845 9.419 1.00 88.50 95 HIS A C 1
ATOM 743 O O . HIS A 1 95 ? -10.276 2.912 9.077 1.00 88.50 95 HIS A O 1
ATOM 749 N N . ILE A 1 96 ? -8.541 1.467 9.099 1.00 87.75 96 ILE A N 1
ATOM 750 C CA . ILE A 1 96 ? -7.633 2.297 8.317 1.00 87.75 96 ILE A CA 1
ATOM 751 C C . ILE A 1 96 ? -7.816 1.945 6.842 1.00 87.75 96 ILE A C 1
ATOM 753 O O . ILE A 1 96 ? -7.886 0.771 6.479 1.00 87.75 96 ILE A O 1
ATOM 757 N N . THR A 1 97 ? -7.932 2.964 5.994 1.00 85.56 97 THR A N 1
ATOM 758 C CA . THR A 1 97 ? -8.357 2.806 4.591 1.00 85.56 97 THR A CA 1
ATOM 759 C C . THR A 1 97 ? -7.302 3.207 3.566 1.00 85.56 97 THR A C 1
ATOM 761 O O . THR A 1 97 ? -7.541 3.076 2.368 1.00 85.56 97 THR A O 1
ATOM 764 N N . SER A 1 98 ? -6.139 3.686 4.017 1.00 83.19 98 SER A N 1
ATOM 765 C CA . SER A 1 98 ? -4.988 4.000 3.162 1.00 83.19 98 SER A CA 1
ATOM 766 C C . SER A 1 98 ? -3.682 3.968 3.951 1.00 83.19 98 SER A C 1
ATOM 768 O O . SER A 1 98 ? -3.685 4.256 5.150 1.00 83.19 98 SER A O 1
ATOM 770 N N . ASP A 1 99 ? -2.566 3.708 3.273 1.00 81.44 99 ASP A N 1
ATOM 771 C CA . ASP A 1 99 ? -1.236 3.738 3.897 1.00 81.44 99 ASP A CA 1
ATOM 772 C C . ASP A 1 99 ? -0.880 5.115 4.500 1.00 81.44 99 ASP A C 1
ATOM 774 O O . ASP A 1 99 ? -0.346 5.215 5.605 1.00 81.44 99 ASP A O 1
ATOM 778 N N . ASN A 1 100 ? -1.288 6.210 3.848 1.00 80.94 100 ASN A N 1
ATOM 779 C CA . ASN A 1 100 ? -1.053 7.561 4.369 1.00 80.94 100 ASN A CA 1
ATOM 780 C C . ASN A 1 100 ? -1.778 7.818 5.707 1.00 80.94 100 ASN A C 1
ATOM 782 O O . ASN A 1 100 ? -1.235 8.457 6.607 1.00 80.94 100 ASN A O 1
ATOM 786 N N . GLU A 1 101 ? -3.000 7.295 5.857 1.00 85.75 101 GLU A N 1
ATOM 787 C CA . GLU A 1 101 ? -3.756 7.379 7.115 1.00 85.75 101 GLU A CA 1
ATOM 788 C C . GLU A 1 101 ? -3.058 6.577 8.224 1.00 85.75 101 GLU A C 1
ATOM 790 O O . GLU A 1 101 ? -2.912 7.069 9.344 1.00 85.75 101 GLU A O 1
ATOM 795 N N . PHE A 1 102 ? -2.551 5.380 7.902 1.00 85.75 102 PHE A N 1
ATOM 796 C CA . PHE A 1 102 ? -1.734 4.588 8.822 1.00 85.75 102 PHE A CA 1
ATOM 797 C C . PHE A 1 102 ? -0.482 5.354 9.270 1.00 85.75 102 PHE A C 1
ATOM 799 O O . PHE A 1 102 ? -0.241 5.513 10.469 1.00 85.75 102 PHE A O 1
ATOM 806 N N . SER A 1 103 ? 0.282 5.886 8.314 1.00 84.81 103 SER A N 1
ATOM 807 C CA . SER A 1 103 ? 1.495 6.665 8.567 1.00 84.81 103 SER A CA 1
ATOM 808 C C . SER A 1 103 ? 1.230 7.872 9.471 1.00 84.81 103 SER A C 1
ATOM 810 O O . SER A 1 103 ? 2.003 8.132 10.398 1.00 84.81 103 SER A O 1
ATOM 812 N N . GLN A 1 104 ? 0.124 8.588 9.256 1.00 86.38 104 GLN A N 1
ATOM 813 C CA . GLN A 1 104 ? -0.283 9.703 10.110 1.00 86.38 104 GLN A CA 1
ATOM 814 C C . GLN A 1 104 ? -0.591 9.241 11.544 1.00 86.38 104 GLN A C 1
ATOM 816 O O . GLN A 1 104 ? -0.036 9.791 12.497 1.00 86.38 104 GLN A O 1
ATOM 821 N N . ILE A 1 105 ? -1.401 8.190 11.706 1.00 87.19 105 ILE A N 1
ATOM 822 C CA . ILE A 1 105 ? -1.751 7.627 13.020 1.00 87.19 105 ILE A CA 1
ATOM 823 C C . ILE A 1 105 ? -0.495 7.194 13.791 1.00 87.19 105 ILE A C 1
ATOM 825 O O . ILE A 1 105 ? -0.380 7.446 14.996 1.00 87.19 105 ILE A O 1
ATOM 829 N N . MET A 1 106 ? 0.462 6.553 13.117 1.00 85.31 106 MET A N 1
ATOM 830 C CA . MET A 1 106 ? 1.716 6.113 13.735 1.00 85.31 106 MET A CA 1
ATOM 831 C C . MET A 1 106 ? 2.584 7.292 14.186 1.00 85.31 106 MET A C 1
ATOM 833 O O . MET A 1 106 ? 3.194 7.231 15.259 1.00 85.31 106 MET A O 1
ATOM 837 N N . ARG A 1 107 ? 2.614 8.386 13.412 1.00 86.44 107 ARG A N 1
ATOM 838 C CA . ARG A 1 107 ? 3.302 9.629 13.795 1.00 86.44 107 ARG A CA 1
ATOM 839 C C . ARG A 1 107 ? 2.663 10.269 15.024 1.00 86.44 107 ARG A C 1
ATOM 841 O O . ARG A 1 107 ? 3.377 10.569 15.974 1.00 86.44 107 ARG A O 1
ATOM 848 N N . GLU A 1 108 ? 1.340 10.411 15.045 1.00 84.38 108 GLU A N 1
ATOM 849 C CA . GLU A 1 108 ? 0.604 10.961 16.194 1.00 84.38 108 GLU A CA 1
ATOM 850 C C . GLU A 1 108 ? 0.849 10.136 17.466 1.00 84.38 108 GLU A C 1
ATOM 852 O O . GLU A 1 108 ? 1.138 10.681 18.530 1.00 84.38 108 GLU A O 1
ATOM 857 N N . THR A 1 109 ? 0.832 8.807 17.345 1.00 76.88 109 THR A N 1
ATOM 858 C CA . THR A 1 109 ? 1.052 7.897 18.480 1.00 76.88 109 THR A CA 1
ATOM 859 C C . TH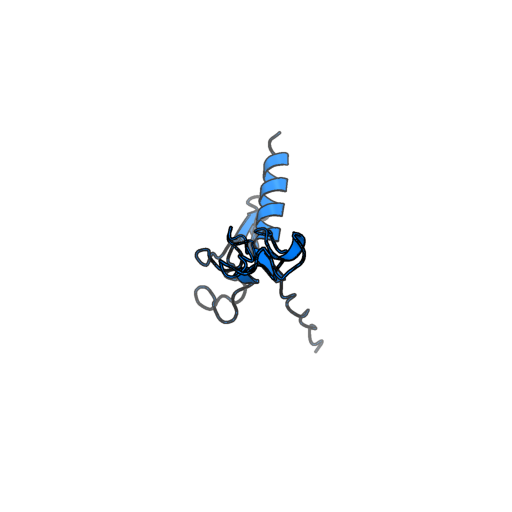R A 1 109 ? 2.484 7.987 19.027 1.00 76.88 109 THR A C 1
ATOM 861 O O . THR A 1 109 ? 2.687 7.854 20.233 1.00 76.88 109 THR A O 1
ATOM 864 N N . ARG A 1 110 ? 3.490 8.264 18.181 1.00 72.69 110 ARG A N 1
ATOM 865 C CA . ARG A 1 110 ? 4.871 8.519 18.637 1.00 72.69 110 ARG A CA 1
ATOM 866 C C . ARG A 1 110 ? 4.978 9.769 19.511 1.00 72.69 110 ARG A C 1
ATOM 868 O O . ARG A 1 110 ? 5.737 9.752 20.474 1.00 72.69 110 ARG A O 1
ATOM 875 N N . VAL A 1 111 ? 4.230 10.825 19.190 1.00 62.78 111 VAL A N 1
ATOM 876 C CA . VAL A 1 111 ? 4.259 12.104 19.926 1.00 62.78 111 VAL A CA 1
ATOM 877 C C . VAL A 1 111 ? 3.592 11.985 21.303 1.00 62.78 111 VAL A C 1
ATOM 879 O O . VAL A 1 111 ? 3.944 12.713 22.224 1.00 62.78 111 VAL A O 1
ATOM 882 N N . MET A 1 112 ? 2.681 11.023 21.480 1.00 57.75 112 MET A N 1
ATOM 883 C CA . MET A 1 112 ? 1.974 10.785 22.744 1.00 57.75 112 MET A CA 1
ATOM 884 C C . MET A 1 112 ? 2.792 10.042 23.817 1.00 57.75 112 MET A C 1
ATOM 886 O O . MET A 1 112 ? 2.284 9.849 24.918 1.00 57.75 112 MET A O 1
ATOM 890 N N . LYS A 1 113 ? 4.038 9.623 23.540 1.00 53.34 113 LYS A N 1
ATOM 891 C CA . LYS A 1 113 ? 4.952 9.132 24.586 1.00 53.34 113 LYS A CA 1
ATOM 892 C C . LYS A 1 113 ? 5.489 10.318 25.406 1.00 53.34 113 LYS A C 1
ATOM 894 O O . LYS A 1 113 ? 6.579 10.814 25.129 1.00 53.34 113 LYS A O 1
ATOM 899 N N . LYS A 1 114 ? 4.721 10.759 26.400 1.00 44.56 114 LYS A N 1
ATOM 900 C CA . LYS A 1 114 ? 5.173 11.536 27.562 1.00 44.56 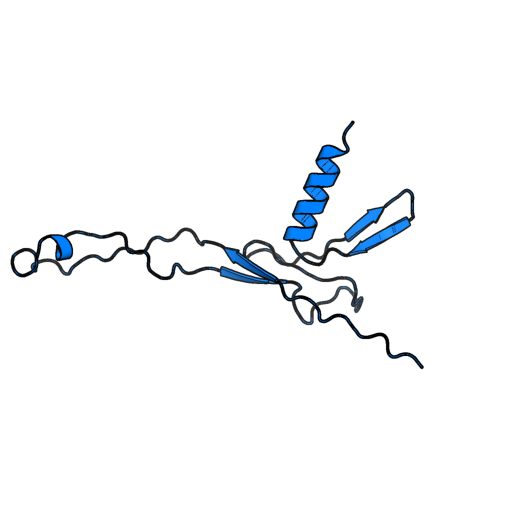114 LYS A CA 1
ATOM 901 C C . LYS A 1 114 ? 4.505 10.989 28.812 1.00 44.56 114 LYS A C 1
ATOM 903 O O . LYS A 1 114 ? 3.299 10.669 28.719 1.00 44.56 114 LYS A O 1
#

Foldseek 3Di:
DDDPPDDPDDKDKDKAQPPDWDKDAADPPCCVPDDVVNHDIDGDPDVGDIQMFIWFDPPDDDVPPPLFTWEDPRNNPHDTDWDWDADPVVRDIGTDTYPVSVVVVVVVVVVPPD

Sequence (114 aa):
MLQKKRNPMVKKFNFEYCGFSTFITPVDGVDGILAKWFSNKHNVIAPTPYTFGQDPIPGVNLYRNTKAKFVMANGGNSLPCAMAKYNAKTGQFIHITSDNEFSQIMRETRVMKK